Protein AF-A0A2V6HF16-F1 (afdb_monomer_lite)

Secondary structure (DSSP, 8-state):
-HHIIIIIIIHHHHHHHTTT-HHHHHHHHHHHHHHHHHHTGGGHHHHHHHHHHHHHHHHHHHHHTTT-HHHHHHHHHHHHHHHHHHHHHTTT-

pLDDT: mean 97.2, std 3.82, range [65.69, 98.81]

Foldseek 3Di:
DVLCPLLVPQLVVQLVVVVVDPVSSLVSLLVSLLVQLVVQCVVPPVSSVVSSVLSNVLSVQCVVVVNDSVSSVVVVVVVVVVVVVCVVVVVVD

Structure (mmCIF, N/CA/C/O backbone):
data_AF-A0A2V6HF16-F1
#
_entry.id   AF-A0A2V6HF16-F1
#
loop_
_atom_site.group_PDB
_atom_site.id
_atom_site.type_symbol
_atom_site.label_atom_id
_atom_site.label_alt_id
_atom_site.label_comp_id
_atom_site.label_asym_id
_atom_site.label_entity_id
_atom_site.label_seq_id
_atom_site.pdbx_PDB_ins_code
_atom_site.Cartn_x
_atom_site.Cartn_y
_atom_site.Cartn_z
_atom_site.occupancy
_atom_site.B_iso_or_equiv
_atom_site.auth_seq_id
_atom_site.auth_comp_id
_atom_site.auth_asym_id
_atom_site.auth_atom_id
_atom_site.pdbx_PDB_model_num
ATOM 1 N N . GLY A 1 1 ? 6.863 7.862 -0.516 1.00 90.25 1 GLY A N 1
ATOM 2 C CA . GLY A 1 1 ? 5.616 8.659 -0.506 1.00 90.25 1 GLY A CA 1
ATOM 3 C C . GLY A 1 1 ? 4.378 7.784 -0.539 1.00 90.25 1 GLY A C 1
ATOM 4 O O . GLY A 1 1 ? 3.441 8.040 0.207 1.00 90.25 1 GLY A O 1
ATOM 5 N N . GLU A 1 2 ? 4.386 6.743 -1.371 1.00 97.75 2 GLU A N 1
ATOM 6 C CA . GLU A 1 2 ? 3.210 5.918 -1.654 1.00 97.75 2 GLU A CA 1
ATOM 7 C C . GLU A 1 2 ? 2.557 5.301 -0.414 1.00 97.75 2 GLU A C 1
ATOM 9 O O . GLU A 1 2 ? 1.358 5.472 -0.221 1.00 97.75 2 GLU A O 1
ATOM 14 N N . GLU A 1 3 ? 3.322 4.684 0.491 1.00 98.19 3 GLU A N 1
ATOM 15 C CA . GLU A 1 3 ? 2.734 4.069 1.691 1.00 98.19 3 GLU A CA 1
ATOM 16 C C . GLU A 1 3 ? 2.006 5.068 2.595 1.00 98.19 3 GLU A C 1
ATOM 18 O O . GLU A 1 3 ? 0.949 4.751 3.138 1.00 98.19 3 GLU A O 1
ATOM 23 N N . ILE A 1 4 ? 2.507 6.301 2.712 1.00 98.31 4 ILE A N 1
ATOM 24 C CA . ILE A 1 4 ? 1.837 7.355 3.487 1.00 98.31 4 ILE A CA 1
ATOM 25 C C . ILE A 1 4 ? 0.477 7.687 2.858 1.00 98.31 4 ILE A C 1
ATOM 27 O O . ILE A 1 4 ? -0.521 7.793 3.571 1.00 98.31 4 ILE A O 1
ATOM 31 N N . ALA A 1 5 ? 0.419 7.799 1.528 1.00 98.31 5 ALA A N 1
ATOM 32 C CA . ALA A 1 5 ? -0.810 8.108 0.806 1.00 98.31 5 ALA A CA 1
ATOM 33 C C . ALA A 1 5 ? -1.802 6.934 0.817 1.00 98.31 5 ALA A C 1
ATOM 35 O O . ALA A 1 5 ? -2.947 7.090 1.239 1.00 98.31 5 ALA A O 1
ATOM 36 N N . TYR A 1 6 ? -1.370 5.748 0.392 1.00 98.31 6 TYR A N 1
ATOM 37 C CA . TYR A 1 6 ? -2.255 4.604 0.194 1.00 98.31 6 TYR A CA 1
ATOM 38 C C . TYR A 1 6 ? -2.596 3.891 1.506 1.00 98.31 6 TYR A C 1
ATOM 40 O O . TYR A 1 6 ? -3.773 3.680 1.787 1.00 98.31 6 TYR A O 1
ATOM 48 N N . ARG A 1 7 ? -1.608 3.543 2.339 1.00 98.00 7 ARG A N 1
ATOM 49 C CA . ARG A 1 7 ? -1.830 2.748 3.566 1.00 98.00 7 ARG A CA 1
ATOM 50 C C . ARG A 1 7 ? -2.058 3.638 4.783 1.00 98.00 7 ARG A C 1
ATOM 52 O O . ARG A 1 7 ? -2.932 3.353 5.596 1.00 98.00 7 ARG A O 1
ATOM 59 N N . GLY A 1 8 ? -1.316 4.739 4.882 1.00 96.94 8 GLY A N 1
ATOM 60 C CA . GLY A 1 8 ? -1.456 5.707 5.968 1.00 96.94 8 GLY A CA 1
ATOM 61 C C . GLY A 1 8 ? -2.785 6.461 5.906 1.00 96.94 8 GLY A C 1
ATOM 62 O O . GLY A 1 8 ? -3.527 6.496 6.891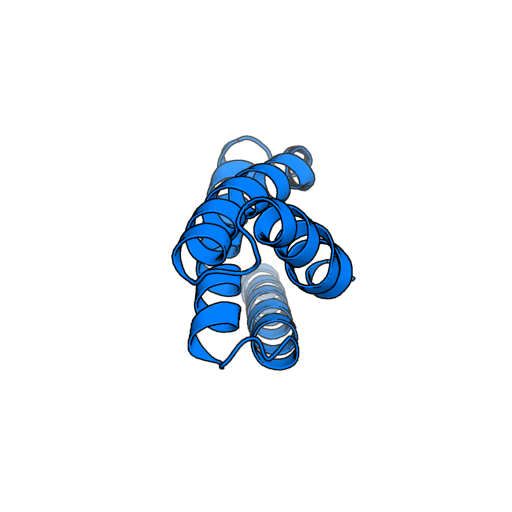 1.00 96.94 8 GLY A O 1
ATOM 63 N N . TYR A 1 9 ? -3.110 7.033 4.744 1.00 98.25 9 TYR A N 1
ATOM 64 C CA . TYR A 1 9 ? -4.290 7.878 4.578 1.00 98.25 9 TYR A CA 1
ATOM 65 C C . TYR A 1 9 ? -5.490 7.148 3.957 1.00 98.25 9 TYR A C 1
ATOM 67 O O . TYR A 1 9 ? -6.482 6.934 4.656 1.00 98.25 9 TYR A O 1
ATOM 75 N N . LEU A 1 10 ? -5.427 6.759 2.678 1.00 98.38 10 LEU A N 1
ATOM 76 C CA . LEU A 1 10 ? -6.592 6.273 1.919 1.00 98.38 10 LEU A CA 1
ATOM 77 C C . LEU A 1 10 ? -7.219 5.015 2.526 1.00 98.38 10 LEU A C 1
ATOM 79 O O . LEU A 1 10 ? -8.432 4.970 2.720 1.00 98.38 10 LEU A O 1
ATOM 83 N N . LEU A 1 11 ? -6.406 4.023 2.888 1.00 98.50 11 LEU A N 1
ATOM 84 C CA . LEU A 1 11 ? -6.862 2.788 3.531 1.00 98.50 11 LEU A CA 1
ATOM 85 C C . LEU A 1 11 ? -7.551 3.072 4.868 1.00 98.50 11 LEU A C 1
ATOM 87 O O . LEU A 1 11 ? -8.638 2.551 5.118 1.00 98.50 11 LEU A O 1
ATOM 91 N N . THR A 1 12 ? -6.981 3.949 5.697 1.00 97.75 12 THR A N 1
ATOM 92 C CA . THR A 1 12 ? -7.597 4.348 6.970 1.00 97.75 12 THR A CA 1
ATOM 93 C C . THR A 1 12 ? -8.930 5.067 6.747 1.00 97.75 12 THR A C 1
ATOM 95 O O . THR A 1 12 ? -9.893 4.785 7.457 1.00 97.75 12 THR A O 1
ATOM 98 N N . ARG A 1 13 ? -9.023 5.948 5.738 1.00 98.25 13 ARG A N 1
ATOM 99 C CA . ARG A 1 13 ? -10.279 6.634 5.387 1.00 98.25 13 ARG A CA 1
ATOM 100 C C . ARG A 1 13 ? -11.342 5.673 4.863 1.00 98.25 13 ARG A C 1
ATOM 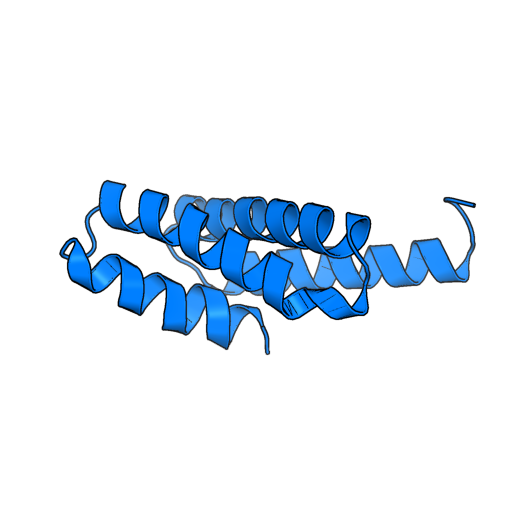102 O O . ARG A 1 13 ? -12.498 5.784 5.252 1.00 98.25 13 ARG A O 1
ATOM 109 N N . ALA A 1 14 ? -10.964 4.704 4.035 1.00 98.31 14 ALA A N 1
ATOM 110 C CA . ALA A 1 14 ? -11.883 3.669 3.575 1.00 98.31 14 ALA A CA 1
ATOM 111 C C . ALA A 1 14 ? -12.381 2.799 4.746 1.00 98.31 14 ALA A C 1
ATOM 113 O O . ALA A 1 14 ? -13.573 2.509 4.842 1.00 98.31 14 ALA A O 1
ATOM 114 N N . ALA A 1 15 ? -11.501 2.447 5.688 1.00 98.50 15 ALA A N 1
ATOM 115 C CA . ALA A 1 15 ? -11.871 1.677 6.874 1.00 98.50 15 ALA A CA 1
ATOM 116 C C . ALA A 1 15 ? -12.794 2.447 7.843 1.00 98.50 15 ALA A C 1
ATOM 118 O O . ALA A 1 15 ? -13.571 1.815 8.566 1.00 98.50 15 ALA A O 1
ATOM 119 N N . ASP A 1 16 ? -12.759 3.788 7.854 1.00 98.38 16 ASP A N 1
ATOM 120 C CA . ASP A 1 16 ? -13.660 4.620 8.671 1.00 98.38 16 ASP A CA 1
ATOM 121 C C . ASP A 1 16 ? -15.140 4.346 8.359 1.00 98.38 16 ASP A C 1
ATOM 123 O O . ASP A 1 16 ? -15.957 4.319 9.282 1.00 98.38 16 ASP A O 1
ATOM 127 N N . ILE A 1 17 ? -15.473 4.050 7.095 1.00 98.00 17 ILE A N 1
ATOM 128 C CA . ILE A 1 17 ? -16.839 3.725 6.645 1.00 98.00 17 ILE A CA 1
ATOM 129 C C . ILE A 1 17 ? -17.399 2.528 7.427 1.00 98.00 17 ILE A C 1
ATOM 131 O O . ILE A 1 17 ? -18.548 2.534 7.861 1.00 98.00 17 ILE A O 1
ATOM 135 N N . GLY A 1 18 ? -16.566 1.514 7.667 1.00 97.69 18 GLY A N 1
ATOM 136 C CA . GLY A 1 18 ? -16.921 0.319 8.434 1.00 97.69 18 GLY A CA 1
ATOM 137 C C . GLY A 1 18 ? -16.486 0.381 9.899 1.00 9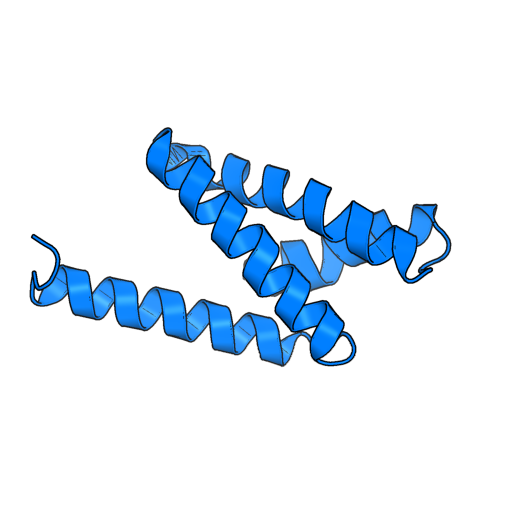7.69 18 GLY A C 1
ATOM 138 O O . GLY A 1 18 ? -16.174 -0.660 10.489 1.00 97.69 18 GLY A O 1
ATOM 139 N N . ARG A 1 19 ? -16.414 1.593 10.474 1.00 97.56 19 ARG A N 1
ATOM 140 C CA . ARG A 1 19 ? -16.045 1.865 11.876 1.00 97.56 19 ARG A CA 1
ATOM 141 C C . ARG A 1 19 ? -14.708 1.242 12.287 1.00 97.56 19 ARG A C 1
ATOM 143 O O . ARG A 1 19 ? -14.548 0.825 13.433 1.00 97.56 19 ARG A O 1
ATOM 150 N N . ARG A 1 20 ? -13.754 1.152 11.354 1.00 96.94 20 ARG A N 1
ATOM 151 C CA . ARG A 1 20 ? -12.422 0.559 11.572 1.00 96.94 20 ARG A CA 1
ATOM 152 C C . ARG A 1 20 ? -12.463 -0.886 12.088 1.00 96.94 20 ARG A C 1
ATOM 154 O O . ARG A 1 20 ? -11.534 -1.331 12.764 1.00 96.94 20 ARG A O 1
ATOM 161 N N . SER A 1 21 ? -13.526 -1.627 11.774 1.00 98.25 21 SER A N 1
ATOM 162 C CA . SER A 1 21 ? -13.594 -3.067 12.041 1.00 98.25 21 SER A CA 1
ATOM 163 C C . SER A 1 21 ? -12.548 -3.826 11.218 1.00 98.25 21 SER A C 1
ATOM 165 O O . SER A 1 21 ? -12.108 -3.357 10.168 1.00 98.25 21 SER A O 1
ATOM 167 N N . ALA A 1 22 ? -12.156 -5.023 11.667 1.00 97.81 22 ALA A N 1
ATOM 168 C CA . ALA A 1 22 ? -11.205 -5.853 10.925 1.00 97.81 22 ALA A CA 1
ATOM 169 C C . ALA A 1 22 ? -11.689 -6.140 9.490 1.00 97.81 22 ALA A C 1
ATOM 171 O O . ALA A 1 22 ? -10.911 -6.033 8.547 1.00 97.81 22 ALA A O 1
ATOM 172 N N . ALA A 1 23 ? -12.986 -6.416 9.312 1.00 98.44 23 ALA A N 1
ATOM 173 C CA . ALA A 1 23 ? -13.589 -6.606 7.994 1.00 98.44 23 ALA A CA 1
ATOM 174 C C . ALA A 1 23 ? -13.475 -5.348 7.113 1.00 98.44 23 ALA A C 1
ATOM 176 O O . ALA A 1 23 ? -13.130 -5.455 5.939 1.00 98.44 23 ALA A O 1
ATOM 177 N N . ALA A 1 24 ? -13.692 -4.155 7.681 1.00 98.50 24 ALA A N 1
ATOM 178 C CA . ALA A 1 24 ? -13.542 -2.897 6.952 1.00 98.50 24 ALA A CA 1
ATOM 179 C C . ALA A 1 24 ? -12.108 -2.681 6.456 1.00 98.50 24 ALA A C 1
ATOM 181 O O . ALA A 1 24 ? -11.916 -2.242 5.327 1.00 98.50 24 ALA A O 1
ATOM 182 N N . TYR A 1 25 ? -11.107 -3.035 7.267 1.00 98.56 25 TYR A N 1
ATOM 183 C CA . TYR A 1 25 ? -9.705 -2.992 6.854 1.00 98.56 25 TYR A CA 1
ATOM 184 C C . TYR A 1 25 ? -9.411 -3.956 5.705 1.00 98.56 25 TYR A C 1
ATOM 186 O O . TYR A 1 25 ? -8.787 -3.548 4.733 1.00 98.56 25 TYR A O 1
ATOM 194 N N . TRP A 1 26 ? -9.890 -5.200 5.767 1.00 98.62 26 TRP A N 1
ATOM 195 C CA . TRP A 1 26 ? -9.677 -6.167 4.685 1.00 98.62 26 TRP A CA 1
ATOM 196 C C . TRP A 1 26 ? -10.340 -5.746 3.371 1.00 98.62 26 TRP A C 1
ATOM 198 O O . TRP A 1 26 ? -9.711 -5.818 2.318 1.00 98.62 26 TRP A O 1
ATOM 208 N N . ILE A 1 27 ? -11.569 -5.229 3.427 1.00 98.62 27 ILE A N 1
ATOM 209 C CA . ILE A 1 27 ? -12.248 -4.679 2.245 1.00 98.62 27 ILE A CA 1
ATOM 210 C C . ILE A 1 27 ? -11.485 -3.458 1.709 1.00 98.62 27 ILE A C 1
ATOM 212 O O . ILE A 1 27 ? -11.234 -3.365 0.508 1.00 98.62 27 ILE A O 1
ATOM 216 N N . ALA A 1 28 ? -11.063 -2.543 2.589 1.00 98.62 28 ALA A N 1
ATOM 217 C CA . ALA A 1 28 ? -10.271 -1.376 2.211 1.00 98.62 28 ALA A CA 1
ATOM 218 C C . ALA A 1 28 ? -8.934 -1.767 1.566 1.00 98.62 28 ALA A C 1
ATOM 220 O O . ALA A 1 28 ? -8.552 -1.153 0.576 1.00 98.62 28 ALA A O 1
ATOM 221 N N . ILE A 1 29 ? -8.250 -2.799 2.072 1.00 98.75 29 ILE A N 1
ATOM 222 C CA . ILE A 1 29 ? -7.013 -3.326 1.478 1.00 98.75 29 ILE A CA 1
ATOM 223 C C . ILE A 1 29 ? -7.259 -3.731 0.028 1.00 98.75 29 ILE A C 1
ATOM 225 O O . ILE A 1 29 ? -6.499 -3.306 -0.837 1.00 98.75 29 ILE A O 1
ATOM 229 N N . VAL A 1 30 ? -8.327 -4.477 -0.264 1.00 98.81 30 VAL A N 1
ATOM 230 C CA . VAL A 1 30 ? -8.643 -4.886 -1.642 1.00 98.81 30 VAL A CA 1
ATOM 231 C C . VAL A 1 30 ? -8.875 -3.667 -2.538 1.00 98.81 30 VAL A C 1
ATOM 233 O O . VAL A 1 30 ? -8.228 -3.531 -3.574 1.00 98.81 30 VAL A O 1
ATOM 236 N N . LEU A 1 31 ? -9.741 -2.741 -2.119 1.00 98.62 31 LEU A N 1
ATOM 237 C CA . LEU A 1 31 ? -10.097 -1.565 -2.922 1.00 98.62 31 LEU A CA 1
ATOM 238 C C . LEU A 1 31 ? -8.908 -0.623 -3.155 1.00 98.62 31 LEU A C 1
ATOM 240 O O . LEU A 1 31 ? -8.676 -0.167 -4.274 1.00 98.62 31 LEU A O 1
ATOM 244 N N . VAL A 1 32 ? -8.127 -0.350 -2.110 1.00 98.62 32 VAL A N 1
ATOM 245 C CA . VAL A 1 32 ? -6.945 0.515 -2.198 1.00 98.62 32 VAL A CA 1
ATOM 246 C C . VAL A 1 32 ? -5.841 -0.149 -3.017 1.00 98.62 32 VAL A C 1
ATOM 248 O O . VAL A 1 32 ? -5.121 0.555 -3.715 1.00 98.62 32 VAL A O 1
ATOM 251 N N . SER A 1 33 ? -5.735 -1.480 -3.009 1.00 98.75 33 SER A N 1
ATOM 252 C CA . SER A 1 33 ? -4.778 -2.203 -3.858 1.00 98.75 33 SER A CA 1
ATOM 253 C C . SER A 1 33 ? -5.132 -2.110 -5.340 1.00 98.75 33 SER A C 1
ATOM 255 O O . SER A 1 33 ? -4.242 -1.915 -6.163 1.00 98.75 33 SER A O 1
ATOM 257 N N . ILE A 1 34 ? -6.423 -2.159 -5.684 1.00 98.75 34 ILE A N 1
ATOM 258 C CA . ILE A 1 34 ? -6.890 -1.908 -7.057 1.00 98.75 34 ILE A CA 1
ATOM 259 C C . ILE A 1 34 ? -6.516 -0.484 -7.488 1.00 98.75 34 ILE A C 1
ATOM 261 O O . ILE A 1 34 ? -5.960 -0.292 -8.569 1.00 98.75 34 ILE A O 1
ATOM 265 N N . LEU A 1 35 ? -6.767 0.512 -6.632 1.00 98.50 35 LEU A N 1
ATOM 266 C CA . LEU A 1 35 ? -6.410 1.903 -6.921 1.00 98.50 35 LEU A CA 1
ATOM 267 C C . LEU A 1 35 ? -4.891 2.095 -7.047 1.00 98.50 35 LEU A C 1
ATOM 269 O O . LEU A 1 35 ? -4.438 2.830 -7.918 1.00 98.50 35 LEU A O 1
ATOM 273 N N . PHE A 1 36 ? -4.109 1.417 -6.206 1.00 98.62 36 PHE A N 1
ATOM 274 C CA . PHE A 1 36 ? -2.650 1.437 -6.247 1.00 98.62 36 PHE A CA 1
ATOM 275 C C . PHE A 1 36 ? -2.107 0.844 -7.554 1.00 98.62 36 PHE A C 1
ATOM 277 O O . PHE A 1 36 ? -1.239 1.447 -8.187 1.00 98.62 36 PHE A O 1
ATOM 284 N N . GLY A 1 37 ? -2.666 -0.284 -8.005 1.00 98.50 37 GLY A N 1
ATOM 285 C CA . GLY A 1 37 ? -2.368 -0.856 -9.318 1.00 98.50 37 GLY A CA 1
ATOM 286 C C . GLY A 1 37 ? -2.735 0.096 -10.457 1.00 98.50 37 GLY A C 1
ATOM 287 O O . GLY A 1 37 ? -1.925 0.341 -11.346 1.00 98.50 37 GLY A O 1
ATOM 288 N N . TYR A 1 38 ? -3.918 0.714 -10.406 1.00 98.31 38 TYR A N 1
ATOM 289 C CA . TYR A 1 38 ? -4.331 1.710 -11.400 1.00 98.31 38 TYR A CA 1
ATOM 290 C C . TYR A 1 38 ? -3.423 2.952 -11.420 1.00 98.31 38 TYR A C 1
ATOM 292 O O . TYR A 1 38 ? -3.097 3.460 -12.490 1.00 98.31 38 TYR A O 1
ATOM 300 N N . GLY A 1 39 ? -2.937 3.414 -10.262 1.00 97.75 39 GLY A N 1
ATOM 301 C CA . GLY A 1 39 ? -1.946 4.496 -10.172 1.00 97.75 39 GLY A CA 1
ATOM 302 C C . GLY A 1 39 ? -0.642 4.194 -10.923 1.00 97.75 39 GLY A C 1
ATOM 303 O O . GLY A 1 39 ? 0.075 5.112 -11.317 1.00 97.75 39 GLY A O 1
ATOM 304 N N . HIS A 1 40 ? -0.384 2.915 -11.193 1.00 97.75 40 HIS A N 1
ATOM 305 C CA . HIS A 1 40 ? 0.751 2.409 -11.950 1.00 97.75 40 HIS A CA 1
ATOM 306 C C . HIS A 1 40 ? 0.446 2.135 -13.432 1.00 97.75 40 HIS A C 1
ATOM 308 O O . HIS A 1 40 ? 1.217 1.442 -14.093 1.00 97.75 40 HIS A O 1
ATOM 314 N N . TYR A 1 41 ? -0.632 2.704 -13.993 1.00 97.75 41 TYR A N 1
ATOM 315 C CA . TYR A 1 41 ? -1.027 2.485 -15.397 1.00 97.75 41 TYR A CA 1
ATOM 316 C C . TYR A 1 41 ? 0.088 2.747 -16.420 1.00 97.75 41 TYR A C 1
ATOM 318 O O . TYR A 1 41 ? 0.125 2.111 -17.472 1.00 97.75 41 TYR A O 1
ATOM 326 N N . TYR A 1 42 ? 1.021 3.648 -16.103 1.00 97.06 42 TYR A N 1
ATOM 327 C CA . TYR A 1 42 ? 2.167 3.978 -16.949 1.00 97.06 42 TYR A CA 1
ATOM 328 C C . TYR A 1 42 ? 3.131 2.795 -17.162 1.00 97.06 42 TYR A C 1
ATOM 330 O O . TYR A 1 42 ? 3.900 2.811 -18.118 1.00 97.06 42 TYR A O 1
ATOM 338 N N . LYS A 1 43 ? 3.075 1.755 -16.314 1.00 95.19 43 LYS A N 1
ATOM 339 C CA . LYS A 1 43 ? 3.829 0.497 -16.465 1.00 95.19 43 LYS A CA 1
ATOM 340 C C . LYS A 1 43 ? 3.167 -0.491 -17.448 1.00 95.19 43 LYS A C 1
ATOM 342 O O . LYS A 1 43 ? 3.672 -1.594 -17.641 1.00 95.19 43 LYS A O 1
ATOM 347 N N . GLY A 1 44 ? 2.034 -0.130 -18.059 1.00 97.94 44 GLY A N 1
ATOM 348 C CA . GLY A 1 44 ? 1.245 -1.017 -18.917 1.00 97.94 44 GLY A CA 1
ATOM 349 C C . GLY A 1 44 ? 0.404 -2.029 -18.128 1.00 97.94 44 GLY A C 1
ATOM 350 O O . GLY A 1 44 ? 0.403 -2.046 -16.898 1.00 97.94 44 GLY A O 1
ATOM 351 N N . ALA A 1 45 ? -0.342 -2.882 -18.837 1.00 97.50 45 ALA A N 1
ATOM 352 C CA . ALA A 1 45 ? -1.322 -3.783 -18.219 1.00 97.50 45 ALA A CA 1
ATOM 353 C C . ALA A 1 45 ? -0.697 -4.778 -17.224 1.00 97.50 45 ALA A C 1
ATOM 355 O O . ALA A 1 45 ? -1.243 -4.982 -16.140 1.00 97.50 45 ALA A O 1
ATOM 356 N N . SER A 1 46 ? 0.460 -5.358 -17.560 1.00 96.44 46 SER A N 1
ATOM 357 C CA . SER A 1 46 ? 1.197 -6.244 -16.651 1.00 96.44 46 SER A CA 1
ATOM 358 C C . SER A 1 46 ? 1.631 -5.505 -15.386 1.00 96.44 46 SER A C 1
ATOM 360 O O . SER A 1 46 ? 1.413 -6.005 -14.288 1.00 96.44 46 SER A O 1
ATOM 362 N N . GLY A 1 47 ? 2.156 -4.285 -15.526 1.00 96.75 47 GLY A N 1
ATOM 363 C CA . GLY A 1 47 ? 2.584 -3.466 -14.397 1.00 96.75 47 GLY A CA 1
ATOM 364 C C . GLY A 1 47 ? 1.443 -3.017 -13.482 1.00 96.75 47 GLY A C 1
ATOM 365 O O . GLY A 1 47 ? 1.643 -2.939 -12.272 1.00 96.75 47 GLY A O 1
ATOM 366 N N . VAL A 1 48 ? 0.241 -2.780 -14.021 1.00 98.44 48 VAL A N 1
ATOM 367 C CA . VAL A 1 48 ? -0.974 -2.512 -13.224 1.00 98.44 48 VAL A CA 1
ATOM 368 C C . VAL A 1 48 ? -1.339 -3.714 -12.363 1.00 98.44 48 VAL A C 1
ATOM 370 O O . VAL A 1 48 ? -1.611 -3.557 -11.172 1.00 98.44 48 VAL A O 1
ATOM 373 N N . ILE A 1 49 ? -1.352 -4.907 -12.963 1.00 98.25 49 ILE 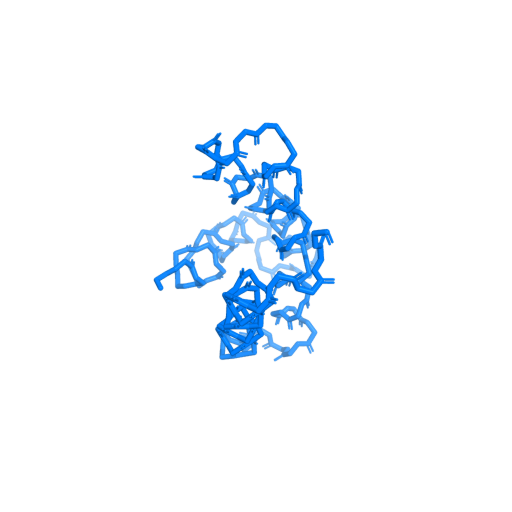A N 1
ATOM 374 C CA . ILE A 1 49 ? -1.694 -6.150 -12.266 1.00 98.25 49 ILE A CA 1
ATOM 375 C C . ILE A 1 49 ? -0.654 -6.435 -11.180 1.00 98.25 49 ILE A C 1
ATOM 377 O O . ILE A 1 49 ? -1.023 -6.631 -10.023 1.00 98.25 49 ILE A O 1
ATOM 381 N N . ASP A 1 50 ? 0.629 -6.387 -11.535 1.00 97.19 50 ASP A N 1
ATOM 382 C CA . ASP A 1 50 ? 1.746 -6.615 -10.618 1.00 97.19 50 ASP A CA 1
ATOM 383 C C . ASP A 1 50 ? 1.736 -5.623 -9.444 1.00 97.19 50 ASP A C 1
ATOM 385 O O . ASP A 1 50 ? 1.719 -6.016 -8.276 1.00 97.19 50 ASP A O 1
ATOM 389 N N . SER A 1 51 ? 1.588 -4.328 -9.740 1.00 98.06 51 SER A N 1
ATOM 390 C CA . SER A 1 51 ? 1.497 -3.293 -8.706 1.00 98.06 51 SER A CA 1
ATOM 391 C C . SER A 1 51 ? 0.256 -3.490 -7.831 1.00 98.06 51 SER A C 1
ATOM 393 O O . SER A 1 51 ? 0.329 -3.290 -6.625 1.00 98.06 51 SER A O 1
ATOM 395 N N . GLY A 1 52 ? -0.874 -3.944 -8.383 1.00 98.50 52 GLY A N 1
ATOM 396 C CA . GLY A 1 52 ? -2.062 -4.302 -7.603 1.00 98.50 52 GLY A CA 1
ATOM 397 C C . GLY A 1 52 ? -1.827 -5.467 -6.632 1.00 98.50 52 GLY A C 1
ATOM 398 O O . GLY A 1 52 ? -2.283 -5.412 -5.487 1.00 98.50 52 GLY A O 1
ATOM 399 N N . PHE A 1 53 ? -1.069 -6.491 -7.035 1.00 98.50 53 PHE A N 1
ATOM 400 C CA . PHE A 1 53 ? -0.666 -7.586 -6.144 1.00 98.50 53 PHE A CA 1
ATOM 401 C C . PHE A 1 53 ? 0.316 -7.127 -5.063 1.00 98.50 53 PHE A C 1
ATOM 403 O O . PHE A 1 53 ? 0.108 -7.443 -3.889 1.00 98.50 53 PHE A O 1
ATOM 410 N N . ALA A 1 54 ? 1.320 -6.315 -5.409 1.00 98.19 54 ALA A N 1
ATOM 411 C CA . ALA A 1 54 ? 2.175 -5.651 -4.420 1.00 98.19 54 ALA A CA 1
ATOM 412 C C . ALA A 1 54 ? 1.329 -4.805 -3.447 1.00 98.19 54 ALA A C 1
ATOM 414 O O . ALA A 1 54 ? 1.506 -4.858 -2.229 1.00 98.19 54 ALA A O 1
ATOM 415 N N . GLY A 1 55 ? 0.322 -4.119 -3.996 1.00 98.50 55 GLY A N 1
ATOM 416 C CA . GLY A 1 55 ? -0.849 -3.541 -3.345 1.00 98.50 55 GLY A CA 1
ATOM 417 C C . GLY A 1 55 ? -1.338 -4.351 -2.142 1.00 98.50 55 GLY A C 1
ATOM 418 O O . GLY A 1 55 ? -1.242 -3.919 -0.982 1.00 98.50 55 GLY A O 1
ATOM 419 N N . LEU A 1 56 ? -1.826 -5.549 -2.465 1.00 98.69 56 LEU A N 1
ATOM 420 C CA . LEU A 1 56 ? -2.438 -6.500 -1.541 1.00 98.69 56 LEU A CA 1
ATOM 421 C C . LEU A 1 56 ? -1.439 -7.034 -0.515 1.00 98.69 56 LEU A C 1
ATOM 423 O O . LEU A 1 56 ? -1.775 -7.123 0.667 1.00 98.69 56 LEU A O 1
ATOM 427 N N . ILE A 1 57 ? -0.216 -7.357 -0.940 1.00 98.50 57 ILE A N 1
ATOM 428 C CA . ILE A 1 57 ? 0.838 -7.877 -0.059 1.00 98.50 57 ILE A CA 1
ATOM 429 C C . ILE A 1 57 ? 1.205 -6.833 0.997 1.00 98.50 57 ILE A C 1
ATOM 431 O O . ILE A 1 57 ? 1.181 -7.125 2.192 1.00 98.50 57 ILE A O 1
ATOM 435 N N . LEU A 1 58 ? 1.471 -5.594 0.584 1.00 98.62 58 LEU A N 1
ATOM 436 C CA . LEU A 1 58 ? 1.842 -4.509 1.495 1.00 98.62 58 LEU A CA 1
ATOM 437 C C . LEU A 1 58 ? 0.688 -4.113 2.428 1.00 98.62 58 LEU A C 1
ATOM 439 O O . LEU A 1 58 ? 0.927 -3.798 3.595 1.00 98.62 58 LEU A O 1
ATOM 443 N N . GLY A 1 59 ? -0.562 -4.150 1.948 1.00 98.56 59 GLY A N 1
ATOM 444 C CA . GLY A 1 59 ? -1.751 -3.938 2.782 1.00 98.56 59 GLY A CA 1
ATOM 445 C C . GLY A 1 59 ? -1.971 -5.064 3.801 1.00 98.56 59 GLY A C 1
ATOM 446 O O . GLY A 1 59 ? -2.326 -4.809 4.952 1.00 98.56 59 GLY A O 1
ATOM 447 N N . THR A 1 60 ? -1.683 -6.306 3.413 1.00 98.56 60 THR A N 1
ATOM 448 C CA . THR A 1 60 ? -1.697 -7.470 4.308 1.00 98.56 60 THR A CA 1
ATOM 449 C C . THR A 1 60 ? -0.600 -7.357 5.364 1.00 98.56 60 THR A C 1
ATOM 451 O O . THR A 1 60 ? -0.882 -7.509 6.550 1.00 98.56 60 THR A O 1
ATOM 454 N N . ALA A 1 61 ? 0.627 -7.009 4.966 1.00 98.38 61 ALA A N 1
ATOM 455 C CA . ALA A 1 61 ? 1.742 -6.778 5.881 1.00 98.38 61 ALA A CA 1
ATOM 456 C C . ALA A 1 61 ? 1.417 -5.676 6.900 1.00 98.38 61 ALA A C 1
ATOM 458 O O . ALA A 1 61 ? 1.641 -5.868 8.093 1.00 98.38 61 ALA A O 1
ATOM 459 N N . TYR A 1 62 ? 0.806 -4.570 6.457 1.00 98.56 62 TYR A N 1
ATOM 460 C CA . TYR A 1 62 ? 0.298 -3.524 7.347 1.00 98.56 62 TYR A CA 1
ATOM 461 C C . TYR A 1 62 ? -0.662 -4.094 8.398 1.00 98.56 62 TYR A C 1
ATOM 463 O O . TYR A 1 62 ? -0.499 -3.837 9.591 1.00 98.56 62 TYR A O 1
ATOM 471 N N . MET A 1 63 ? -1.649 -4.890 7.975 1.00 98.19 63 MET A N 1
ATOM 472 C CA . MET A 1 63 ? -2.654 -5.453 8.878 1.00 98.19 63 MET A CA 1
ATOM 473 C C . MET A 1 63 ? -2.050 -6.444 9.881 1.00 98.19 63 MET A C 1
ATOM 475 O O . MET A 1 63 ? -2.332 -6.355 11.077 1.00 98.19 63 MET A O 1
ATOM 479 N N . LEU A 1 64 ? -1.187 -7.349 9.412 1.00 98.25 64 LEU A N 1
ATOM 480 C CA . LEU A 1 64 ? -0.521 -8.357 10.243 1.00 98.25 64 LEU A CA 1
ATOM 481 C C . LEU A 1 64 ? 0.493 -7.741 11.214 1.00 98.25 64 LEU A C 1
ATOM 483 O O . LEU A 1 64 ? 0.631 -8.217 12.336 1.00 98.25 64 LEU A O 1
ATOM 487 N N . ALA A 1 65 ? 1.141 -6.638 10.836 1.00 98.31 65 ALA A N 1
ATOM 488 C CA . ALA A 1 65 ? 2.053 -5.886 11.696 1.00 98.31 65 ALA A CA 1
ATOM 489 C C . ALA A 1 65 ? 1.330 -4.980 12.714 1.00 98.31 65 ALA A C 1
ATOM 491 O O . ALA A 1 65 ? 1.914 -4.021 13.220 1.00 98.31 65 ALA A O 1
ATOM 492 N N . GLY A 1 66 ? 0.043 -5.218 12.989 1.00 97.81 66 GLY A N 1
ATOM 493 C CA . GLY A 1 66 ? -0.730 -4.415 13.935 1.00 97.81 66 GLY A CA 1
ATOM 494 C C . GLY A 1 66 ? -0.971 -2.983 13.457 1.00 97.81 66 GLY A C 1
ATOM 495 O O . GLY A 1 66 ? -1.074 -2.076 14.282 1.00 97.81 66 GLY A O 1
ATOM 496 N N . ARG A 1 67 ? -1.077 -2.775 12.136 1.00 97.31 67 ARG A N 1
ATOM 497 C CA . ARG A 1 67 ? -1.233 -1.461 11.486 1.00 97.31 67 ARG A CA 1
ATOM 498 C C . ARG A 1 67 ? -0.012 -0.550 11.658 1.00 97.31 67 ARG A C 1
ATOM 500 O O . ARG A 1 67 ? -0.133 0.676 11.664 1.00 97.31 67 ARG A O 1
ATOM 507 N N . ASN A 1 68 ? 1.175 -1.146 11.773 1.00 98.25 68 ASN A N 1
ATOM 508 C CA . ASN A 1 68 ? 2.436 -0.418 11.764 1.00 98.25 68 ASN A CA 1
ATOM 509 C C . ASN A 1 68 ? 2.840 -0.058 10.326 1.00 98.25 68 ASN A C 1
ATOM 511 O O . ASN A 1 68 ? 3.229 -0.923 9.542 1.00 98.25 68 ASN A O 1
ATOM 515 N N . LEU A 1 69 ? 2.783 1.233 9.989 1.00 98.25 69 LEU A N 1
ATOM 516 C CA . LEU A 1 69 ? 3.100 1.719 8.644 1.00 98.25 69 LEU A CA 1
ATOM 517 C C . LEU A 1 69 ? 4.565 1.476 8.246 1.00 98.25 69 LEU A C 1
ATOM 519 O O . LEU A 1 69 ? 4.851 1.293 7.064 1.00 98.25 69 LEU A O 1
ATOM 523 N N . TRP A 1 70 ? 5.488 1.419 9.213 1.00 98.50 70 TRP A N 1
ATOM 524 C CA . TRP A 1 70 ? 6.899 1.146 8.933 1.00 98.50 70 TRP A CA 1
ATOM 525 C C . TRP A 1 70 ? 7.119 -0.225 8.299 1.00 98.50 70 TRP A C 1
ATOM 527 O O . TRP A 1 70 ? 8.009 -0.354 7.465 1.00 98.50 70 TRP A O 1
ATOM 537 N N . ALA A 1 71 ? 6.291 -1.222 8.632 1.00 98.06 71 ALA A N 1
ATOM 538 C CA . ALA A 1 71 ? 6.384 -2.545 8.022 1.00 98.06 71 ALA A CA 1
ATOM 539 C C . ALA A 1 71 ? 6.182 -2.466 6.501 1.00 98.06 71 ALA A C 1
ATOM 541 O O . ALA A 1 71 ? 6.999 -2.987 5.745 1.00 98.06 71 ALA A O 1
ATOM 542 N N . SER A 1 72 ? 5.153 -1.746 6.047 1.00 98.19 72 SER A N 1
ATOM 543 C CA . SER A 1 72 ? 4.897 -1.553 4.617 1.00 98.19 72 SER A CA 1
ATOM 544 C C . SER A 1 72 ? 5.922 -0.631 3.962 1.00 98.19 72 SER A C 1
ATOM 546 O O . SER A 1 72 ? 6.347 -0.920 2.851 1.00 98.19 72 SER A O 1
ATOM 548 N N . ILE A 1 73 ? 6.372 0.435 4.640 1.00 98.56 73 ILE A N 1
ATOM 549 C CA . ILE A 1 73 ? 7.412 1.340 4.111 1.00 98.56 73 ILE A CA 1
ATOM 550 C C . ILE A 1 73 ? 8.704 0.575 3.821 1.00 98.56 73 ILE A C 1
ATOM 552 O O . ILE A 1 73 ? 9.265 0.715 2.737 1.00 98.56 73 ILE A O 1
ATOM 556 N N . LEU A 1 74 ? 9.167 -0.232 4.776 1.00 98.31 74 LEU A N 1
ATOM 557 C CA . LEU A 1 74 ? 10.399 -1.000 4.621 1.00 98.31 74 LEU A CA 1
ATOM 558 C C . LEU A 1 74 ? 10.229 -2.120 3.593 1.00 98.31 74 LEU A C 1
ATOM 560 O O . LEU A 1 74 ? 11.078 -2.259 2.721 1.00 98.31 74 LEU A O 1
ATOM 564 N N . ALA A 1 75 ? 9.124 -2.873 3.644 1.00 97.69 75 ALA A N 1
ATOM 565 C CA . ALA A 1 75 ? 8.854 -3.932 2.672 1.00 97.69 75 ALA A CA 1
ATOM 566 C C . ALA A 1 75 ? 8.816 -3.392 1.235 1.00 97.69 75 ALA A C 1
ATOM 568 O O . ALA A 1 75 ? 9.471 -3.947 0.359 1.00 97.69 75 ALA A O 1
ATOM 569 N N . HIS A 1 76 ? 8.111 -2.282 1.009 1.00 98.38 76 HIS A N 1
ATOM 570 C CA . HIS A 1 76 ? 8.046 -1.623 -0.293 1.00 98.38 76 HIS A CA 1
ATOM 571 C C . HIS A 1 76 ? 9.429 -1.140 -0.734 1.00 98.38 76 HIS A C 1
ATOM 573 O O . HIS A 1 76 ? 9.892 -1.508 -1.808 1.00 98.38 76 HIS A O 1
ATOM 579 N N . GLY A 1 77 ? 10.133 -0.394 0.124 1.00 97.94 77 GLY A N 1
ATOM 580 C CA . GLY A 1 77 ? 11.466 0.107 -0.202 1.00 97.94 77 GLY A CA 1
ATOM 581 C C . GLY A 1 77 ? 12.456 -1.010 -0.544 1.00 97.94 77 GLY A C 1
ATOM 582 O O . GLY A 1 77 ? 13.262 -0.846 -1.458 1.00 97.94 77 GLY A O 1
ATOM 583 N N . PHE A 1 78 ? 12.380 -2.163 0.128 1.00 97.62 78 PHE A N 1
ATOM 584 C CA . PHE A 1 78 ? 13.208 -3.318 -0.215 1.00 97.62 78 PHE A CA 1
ATOM 585 C C . PHE A 1 78 ? 12.819 -3.943 -1.554 1.00 97.62 78 PHE A C 1
ATOM 587 O O . PHE A 1 78 ? 13.718 -4.219 -2.342 1.00 97.62 78 PHE A O 1
ATOM 594 N N . ILE A 1 79 ? 11.524 -4.127 -1.835 1.00 95.19 79 ILE A N 1
ATOM 595 C CA . ILE A 1 79 ? 11.047 -4.645 -3.129 1.00 95.19 79 ILE A CA 1
ATOM 596 C C . ILE A 1 79 ? 11.577 -3.779 -4.279 1.00 95.19 79 ILE A C 1
ATOM 598 O O . ILE A 1 79 ? 12.191 -4.311 -5.200 1.00 95.19 79 ILE A O 1
ATOM 602 N N . ASP A 1 80 ? 11.429 -2.456 -4.184 1.00 96.00 80 ASP A N 1
ATOM 603 C CA . ASP A 1 80 ? 11.917 -1.526 -5.209 1.00 96.00 80 ASP A CA 1
ATOM 604 C C . ASP A 1 80 ? 13.439 -1.584 -5.354 1.00 96.00 80 ASP A C 1
ATOM 606 O O . ASP A 1 80 ? 13.968 -1.613 -6.465 1.00 96.00 80 ASP A O 1
ATOM 610 N N . THR A 1 81 ? 14.156 -1.632 -4.229 1.00 97.50 81 THR A N 1
ATOM 611 C CA . THR A 1 81 ? 15.622 -1.702 -4.235 1.00 97.50 81 THR A CA 1
ATOM 612 C C . THR A 1 81 ? 16.107 -2.977 -4.920 1.00 97.50 81 THR A C 1
ATOM 614 O O . THR A 1 81 ? 16.991 -2.913 -5.772 1.00 97.50 81 THR A O 1
ATOM 617 N N . PHE A 1 82 ? 15.518 -4.131 -4.591 1.00 96.19 82 PHE A N 1
ATOM 618 C CA . PHE A 1 82 ? 15.850 -5.391 -5.249 1.00 96.19 82 PHE A CA 1
ATOM 619 C C . PHE A 1 82 ? 15.475 -5.376 -6.729 1.00 96.19 82 PHE A C 1
ATOM 621 O O . PHE A 1 82 ? 16.279 -5.824 -7.538 1.00 96.19 82 PHE A O 1
ATOM 628 N N . GLY A 1 83 ? 14.323 -4.806 -7.094 1.00 94.00 83 GLY A N 1
ATO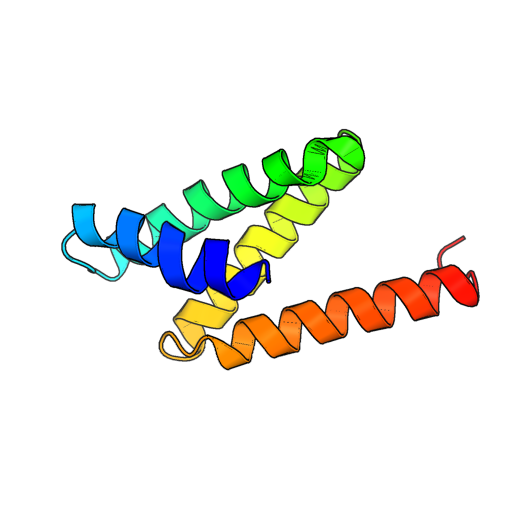M 629 C CA . GLY A 1 83 ? 13.919 -4.658 -8.493 1.00 94.00 83 GLY A CA 1
ATOM 630 C C . GLY A 1 83 ? 14.904 -3.818 -9.312 1.00 94.00 83 GLY A C 1
ATOM 631 O O . GLY A 1 83 ? 15.241 -4.181 -10.435 1.00 94.00 83 GLY A O 1
ATOM 632 N N . ILE A 1 84 ? 15.435 -2.731 -8.742 1.00 96.12 84 ILE A N 1
ATOM 633 C CA . ILE A 1 84 ? 16.470 -1.916 -9.398 1.00 96.12 84 ILE A CA 1
ATOM 634 C C . ILE A 1 84 ? 17.7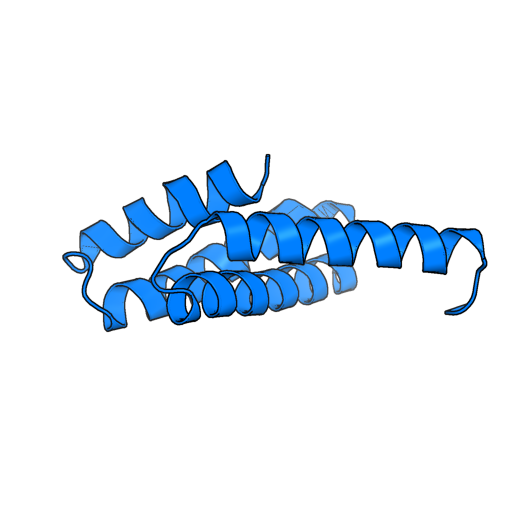84 -2.696 -9.543 1.00 96.12 84 ILE A C 1
ATOM 636 O O . ILE A 1 84 ? 18.414 -2.622 -10.596 1.00 96.12 84 ILE A O 1
ATOM 640 N N . ILE A 1 85 ? 18.204 -3.440 -8.513 1.00 97.69 85 ILE A N 1
ATOM 641 C CA . ILE A 1 85 ? 19.419 -4.273 -8.562 1.00 97.69 85 ILE A CA 1
ATOM 642 C C . ILE A 1 85 ? 19.292 -5.340 -9.654 1.00 97.69 85 ILE A C 1
ATOM 644 O O . ILE A 1 85 ? 20.180 -5.469 -10.494 1.00 97.69 85 ILE A O 1
ATOM 648 N N . ASP A 1 86 ? 18.181 -6.071 -9.655 1.00 95.88 86 ASP A N 1
ATOM 649 C CA . ASP A 1 86 ? 17.871 -7.118 -10.626 1.00 95.88 86 ASP A CA 1
ATOM 650 C C . ASP A 1 86 ? 17.887 -6.577 -12.065 1.00 95.88 86 ASP A C 1
ATOM 652 O O . ASP A 1 86 ? 18.573 -7.128 -12.928 1.00 95.88 86 ASP A O 1
ATOM 656 N N . ALA A 1 87 ? 17.246 -5.426 -12.297 1.00 94.25 87 ALA A N 1
ATOM 657 C CA . ALA A 1 87 ? 17.252 -4.751 -13.592 1.00 94.25 87 ALA A CA 1
ATOM 658 C C . ALA A 1 87 ? 18.649 -4.258 -14.013 1.00 94.25 87 ALA A C 1
ATOM 660 O O . ALA A 1 87 ? 18.999 -4.342 -15.189 1.00 94.25 87 ALA A O 1
ATOM 661 N N . PHE A 1 88 ? 19.458 -3.753 -13.075 1.00 96.06 88 PHE A N 1
ATOM 662 C CA . PHE A 1 88 ? 20.809 -3.255 -13.356 1.00 96.06 88 PHE A CA 1
ATOM 663 C C . PHE A 1 88 ? 21.773 -4.374 -13.767 1.00 96.06 88 PHE A C 1
ATOM 665 O O . PHE A 1 88 ? 22.563 -4.193 -14.692 1.00 96.06 88 PHE A O 1
ATOM 672 N N . PHE A 1 89 ? 21.713 -5.527 -13.093 1.00 97.19 89 PHE A N 1
ATOM 673 C CA . PHE A 1 89 ? 22.550 -6.685 -13.422 1.00 97.19 89 PHE A CA 1
ATOM 674 C C . PHE A 1 89 ? 21.952 -7.591 -14.505 1.00 97.19 89 PHE A C 1
ATOM 676 O O . PHE A 1 89 ? 22.659 -8.449 -15.031 1.00 97.19 89 PHE A O 1
ATOM 683 N N . GLY A 1 90 ? 20.676 -7.400 -14.845 1.00 94.44 90 GLY A N 1
ATOM 684 C CA . GLY A 1 90 ? 19.975 -8.159 -15.874 1.00 94.44 90 GLY A CA 1
ATOM 685 C C . GLY A 1 90 ? 19.759 -9.627 -15.513 1.00 94.44 90 GLY A C 1
ATOM 686 O O . GLY A 1 90 ? 19.825 -10.472 -16.396 1.00 94.44 90 GLY A O 1
ATOM 687 N N . TRP A 1 91 ? 19.536 -9.949 -14.237 1.00 93.88 91 TRP A N 1
ATOM 688 C CA . TRP A 1 91 ? 19.369 -11.343 -13.797 1.00 93.88 91 TRP A CA 1
ATOM 689 C C . TRP A 1 91 ? 18.044 -11.977 -14.234 1.00 93.88 91 TRP A C 1
ATOM 691 O O . TRP A 1 91 ? 17.957 -13.201 -14.323 1.00 93.88 91 TRP A O 1
ATOM 701 N N . SER A 1 92 ? 17.030 -11.160 -14.509 1.00 83.94 92 SER A N 1
ATOM 702 C CA . SER A 1 92 ? 15.690 -11.581 -14.927 1.00 83.94 92 SER A CA 1
ATOM 703 C C . SER A 1 92 ? 15.418 -11.424 -16.432 1.00 83.94 92 SER A C 1
ATOM 705 O O . SER A 1 92 ? 14.272 -11.596 -16.853 1.00 83.94 92 SER A O 1
ATOM 707 N N . ASN A 1 93 ? 16.452 -11.129 -17.235 1.00 65.69 93 ASN A N 1
ATOM 708 C CA . ASN A 1 93 ? 16.382 -11.009 -18.701 1.00 65.69 93 ASN A CA 1
ATOM 709 C C . ASN A 1 93 ? 16.868 -12.266 -19.431 1.00 65.69 93 ASN A C 1
ATOM 711 O O . ASN A 1 93 ? 17.871 -12.867 -18.984 1.00 65.69 93 ASN A O 1
#

Radius of gyration: 13.88 Å; chains: 1; bounding box: 40×20×33 Å

Sequence (93 aa):
GEEIAYRGYLLTRAADIGRRSAAAYWIAIVLVSILFGYGHYYKGASGVIDSGFAGLILGTAYMLAGRNLWASILAHGFIDTFGIIDAFFGWSN